Protein AF-A0A3B8XAK6-F1 (afdb_monomer_lite)

Sequence (85 aa):
MKNNRWLSLTILCTGFLLIVVDVTIVNVALPSIQRDLGFSQSGLAWVINAYLIAFGGFLLLAGRLGDLFGRKRIYLIGLAIFIGA

Radius of gyration: 16.72 Å; chains: 1; bounding box: 32×23×53 Å

Foldseek 3Di:
DPPCVVVVVVLVVVLVVLVVVVLVVLVVCLVVCCVVVVDDPVRSVVSNVVVVVVCVVVVVVLVVCCVVVNVVVSSVVVVCVSVVD

pLDDT: mean 87.22, std 8.49, range [49.62, 96.44]

Secondary structure (DSSP, 8-state):
--SHHHHHHHHHHHHHHHHHHHHHHHHHHHHHHHHHH---HHHHHHHHHHHHHHHHHHHHHHHHHHHHH-HHHHHHHHHHHHHH-

Structure (mmCIF, N/CA/C/O backbone):
data_AF-A0A3B8XAK6-F1
#
_entry.id   AF-A0A3B8XAK6-F1
#
loop_
_atom_site.group_PDB
_atom_site.id
_atom_site.type_symbol
_atom_site.label_atom_id
_atom_site.label_alt_id
_atom_site.label_comp_id
_atom_site.label_asym_id
_atom_site.label_entity_id
_atom_site.label_seq_id
_atom_site.pdbx_PDB_ins_code
_atom_site.Cartn_x
_atom_site.Cartn_y
_atom_site.Cartn_z
_atom_site.occupancy
_atom_site.B_iso_or_equiv
_atom_site.auth_seq_id
_atom_site.auth_comp_id
_atom_site.auth_asym_id
_atom_site.auth_atom_id
_atom_site.pdbx_PDB_model_num
ATOM 1 N N . MET A 1 1 ? -11.711 -5.388 29.925 1.00 49.62 1 MET A N 1
ATOM 2 C CA . MET A 1 1 ? -11.377 -4.842 28.582 1.00 49.62 1 MET A CA 1
ATOM 3 C C . MET A 1 1 ? -9.918 -4.341 28.463 1.00 49.62 1 MET A C 1
ATOM 5 O O . MET A 1 1 ? -9.672 -3.364 27.766 1.00 49.62 1 MET A O 1
ATOM 9 N N . LYS A 1 2 ? -8.920 -4.991 29.094 1.00 54.03 2 LYS A N 1
ATOM 10 C CA . LYS A 1 2 ? -7.524 -4.485 29.140 1.00 54.03 2 LYS A CA 1
ATOM 11 C C . LYS A 1 2 ? -6.553 -5.193 28.167 1.00 54.03 2 LYS A C 1
ATOM 13 O O . LYS A 1 2 ? -5.435 -4.726 28.010 1.00 54.03 2 LYS A O 1
ATOM 18 N N . ASN A 1 3 ? -7.003 -6.232 27.446 1.00 60.12 3 ASN A N 1
ATOM 19 C CA . ASN A 1 3 ? -6.164 -7.049 26.546 1.00 60.12 3 ASN A CA 1
ATOM 20 C C . ASN A 1 3 ? -6.356 -6.793 25.033 1.00 60.12 3 ASN A C 1
ATOM 22 O O . ASN A 1 3 ? -5.656 -7.379 24.217 1.00 60.12 3 ASN A O 1
ATOM 26 N N . ASN A 1 4 ? -7.265 -5.898 24.631 1.00 72.19 4 ASN A N 1
ATOM 27 C CA . ASN A 1 4 ? -7.599 -5.708 23.207 1.00 72.19 4 ASN A CA 1
ATOM 28 C C . ASN A 1 4 ? -6.643 -4.763 22.463 1.00 72.19 4 ASN A C 1
ATOM 30 O O . ASN A 1 4 ? -6.694 -4.691 21.241 1.00 72.19 4 ASN A O 1
ATOM 34 N N . ARG A 1 5 ? -5.782 -4.019 23.172 1.00 83.25 5 ARG A N 1
ATOM 35 C CA . ARG A 1 5 ? -4.856 -3.060 22.541 1.00 83.25 5 ARG A CA 1
ATOM 36 C C . ARG A 1 5 ? -3.758 -3.763 21.748 1.00 83.25 5 ARG A C 1
ATOM 38 O O . ARG A 1 5 ? -3.496 -3.369 20.620 1.00 83.25 5 ARG A O 1
ATOM 45 N N . TRP A 1 6 ? -3.183 -4.824 22.314 1.00 89.38 6 TRP A N 1
ATOM 46 C CA . TRP A 1 6 ? -2.186 -5.657 21.639 1.00 89.38 6 TRP A CA 1
ATOM 47 C C . TRP A 1 6 ? -2.764 -6.347 20.408 1.00 89.38 6 TRP A C 1
ATOM 49 O O . TRP A 1 6 ? -2.136 -6.347 19.362 1.00 89.38 6 TRP A O 1
ATOM 59 N N . LEU A 1 7 ? -4.003 -6.830 20.500 1.00 86.75 7 LEU A N 1
ATOM 60 C CA . LEU A 1 7 ? -4.694 -7.467 19.381 1.00 86.75 7 LEU A CA 1
ATOM 61 C C . LEU A 1 7 ? -4.964 -6.469 18.239 1.00 86.75 7 LEU A C 1
ATOM 63 O O . LEU A 1 7 ? -4.686 -6.765 17.080 1.00 86.75 7 LEU A O 1
ATOM 67 N N . SER A 1 8 ? -5.418 -5.252 18.562 1.00 86.88 8 SER A N 1
ATOM 68 C CA . SER A 1 8 ? -5.549 -4.172 17.574 1.00 86.88 8 SER A CA 1
ATOM 69 C C . SER A 1 8 ? -4.209 -3.794 16.941 1.00 86.88 8 SER A C 1
ATOM 71 O O . SER A 1 8 ? -4.159 -3.570 15.737 1.00 86.88 8 SER A O 1
ATOM 73 N N . LEU A 1 9 ? -3.132 -3.732 17.730 1.00 90.31 9 LEU A N 1
ATOM 74 C CA . LEU A 1 9 ? -1.781 -3.466 17.230 1.00 90.31 9 LEU A CA 1
ATOM 75 C C . LEU A 1 9 ? -1.333 -4.546 16.249 1.00 90.31 9 LEU A C 1
ATOM 77 O O . LEU A 1 9 ? -0.922 -4.207 15.148 1.00 90.31 9 LEU A O 1
ATOM 81 N N . THR A 1 10 ? -1.469 -5.825 16.606 1.00 89.81 10 THR A N 1
ATOM 82 C CA . THR A 1 10 ? -1.108 -6.937 15.720 1.00 89.81 10 THR A CA 1
ATOM 83 C C . THR A 1 10 ? -1.858 -6.849 14.399 1.00 89.81 10 THR A C 1
ATOM 85 O O . THR A 1 10 ? -1.227 -6.912 13.353 1.00 89.81 10 THR A O 1
ATOM 88 N N . ILE A 1 11 ? -3.174 -6.619 14.439 1.00 87.06 11 ILE A N 1
ATOM 89 C CA . ILE A 1 11 ? -3.992 -6.470 13.231 1.00 87.06 11 ILE A CA 1
ATOM 90 C C . ILE A 1 11 ? -3.472 -5.311 12.369 1.00 87.06 11 ILE A C 1
ATOM 92 O O . ILE A 1 11 ? -3.191 -5.510 11.191 1.00 87.06 11 ILE A O 1
ATOM 96 N N . LEU A 1 12 ? -3.277 -4.124 12.955 1.00 90.56 12 LEU A N 1
ATOM 97 C CA . LEU A 1 12 ? -2.768 -2.953 12.233 1.00 90.56 12 LEU A CA 1
ATOM 98 C C . LEU A 1 12 ? -1.383 -3.206 11.623 1.00 90.56 12 LEU A C 1
ATOM 100 O O . LEU A 1 12 ? -1.162 -2.867 10.461 1.00 90.56 12 LEU A O 1
ATOM 104 N N . CYS A 1 13 ? -0.479 -3.835 12.378 1.00 92.38 13 CYS A N 1
ATOM 105 C CA . CYS A 1 13 ? 0.848 -4.219 11.906 1.00 92.38 13 CYS A CA 1
ATOM 106 C C . CYS A 1 13 ? 0.772 -5.214 10.748 1.00 92.38 13 CYS A C 1
ATOM 108 O O . CYS A 1 13 ? 1.511 -5.054 9.783 1.00 92.38 13 CYS A O 1
ATOM 110 N N . THR A 1 14 ? -0.130 -6.197 10.800 1.00 90.19 14 THR A N 1
ATOM 111 C CA . THR A 1 14 ? -0.362 -7.116 9.681 1.00 90.19 14 THR A CA 1
ATOM 112 C C . THR A 1 14 ? -0.803 -6.349 8.442 1.00 90.19 14 THR A C 1
ATOM 114 O O . THR A 1 14 ? -0.184 -6.506 7.399 1.00 90.19 14 THR A O 1
ATOM 117 N N . GLY A 1 15 ? -1.795 -5.460 8.547 1.00 88.75 15 GLY A N 1
ATOM 118 C CA . GLY A 1 15 ? -2.221 -4.651 7.398 1.00 88.75 15 GLY A CA 1
ATOM 119 C C . GLY A 1 15 ? -1.099 -3.781 6.823 1.00 88.75 15 GLY A C 1
ATOM 120 O O . GLY A 1 15 ? -0.968 -3.675 5.609 1.00 88.75 15 GLY A O 1
ATOM 121 N N . PHE A 1 16 ? -0.252 -3.203 7.677 1.00 89.50 16 PHE A N 1
ATOM 122 C CA . PHE A 1 16 ? 0.908 -2.439 7.218 1.00 89.50 16 PHE A CA 1
ATOM 123 C C . PHE A 1 16 ? 1.944 -3.323 6.516 1.00 89.50 16 PHE A C 1
ATOM 125 O O . PHE A 1 16 ? 2.456 -2.954 5.463 1.00 89.50 16 PHE A O 1
ATOM 132 N N . LEU A 1 17 ? 2.218 -4.509 7.060 1.00 92.00 17 LEU A N 1
ATOM 133 C CA . LEU A 1 17 ? 3.122 -5.474 6.445 1.00 92.00 17 LEU A CA 1
ATOM 134 C C . LEU A 1 17 ? 2.628 -5.880 5.053 1.00 92.00 17 LEU A C 1
ATOM 136 O O . LEU A 1 17 ? 3.433 -5.918 4.129 1.00 92.00 17 LEU A O 1
ATOM 140 N N . LEU A 1 18 ? 1.321 -6.109 4.883 1.00 89.62 18 LEU A N 1
ATOM 141 C CA . LEU A 1 18 ? 0.732 -6.424 3.577 1.00 89.62 18 LEU A CA 1
ATOM 142 C C . LEU A 1 18 ? 1.005 -5.320 2.544 1.00 89.62 18 LEU A C 1
ATOM 144 O O . LEU A 1 18 ? 1.391 -5.628 1.422 1.00 89.62 18 LEU A O 1
ATOM 148 N N . ILE A 1 19 ? 0.903 -4.046 2.938 1.00 87.12 19 ILE A N 1
ATOM 149 C CA . ILE A 1 19 ? 1.210 -2.904 2.058 1.00 87.12 19 ILE A CA 1
ATOM 150 C C . ILE A 1 19 ? 2.693 -2.890 1.658 1.00 87.12 19 ILE A C 1
ATOM 152 O O . ILE A 1 19 ? 3.024 -2.671 0.496 1.00 87.12 19 ILE A O 1
ATOM 156 N N . VAL A 1 20 ? 3.605 -3.133 2.603 1.00 89.81 20 VAL A N 1
ATOM 157 C CA . VAL A 1 20 ? 5.049 -3.152 2.307 1.00 89.81 20 VAL A CA 1
ATOM 158 C C . VAL A 1 20 ? 5.405 -4.312 1.377 1.00 89.81 20 VAL A C 1
ATOM 160 O O . VAL A 1 20 ? 6.199 -4.144 0.446 1.00 89.81 20 VAL A O 1
ATOM 163 N N . VAL A 1 21 ? 4.810 -5.483 1.610 1.00 89.94 21 VAL A N 1
ATOM 164 C CA . VAL A 1 21 ? 5.002 -6.660 0.759 1.00 89.94 21 VAL A CA 1
ATOM 165 C C . VAL A 1 21 ? 4.488 -6.389 -0.654 1.00 89.94 21 VAL A C 1
ATOM 167 O O . VAL A 1 21 ? 5.213 -6.675 -1.602 1.00 89.94 21 VAL A O 1
ATOM 170 N N . ASP A 1 22 ? 3.318 -5.768 -0.805 1.00 87.94 22 ASP A N 1
ATOM 171 C CA . ASP A 1 22 ? 2.730 -5.420 -2.106 1.00 87.94 22 ASP A CA 1
ATOM 172 C C . ASP A 1 22 ? 3.667 -4.547 -2.962 1.00 87.94 22 ASP A C 1
ATOM 174 O O . ASP A 1 22 ? 4.031 -4.913 -4.083 1.00 87.94 22 ASP A O 1
ATOM 178 N N . VAL A 1 23 ? 4.178 -3.451 -2.391 1.00 85.62 23 VAL A N 1
ATOM 179 C CA . VAL A 1 23 ? 5.142 -2.572 -3.079 1.00 85.62 23 VAL A CA 1
ATOM 180 C 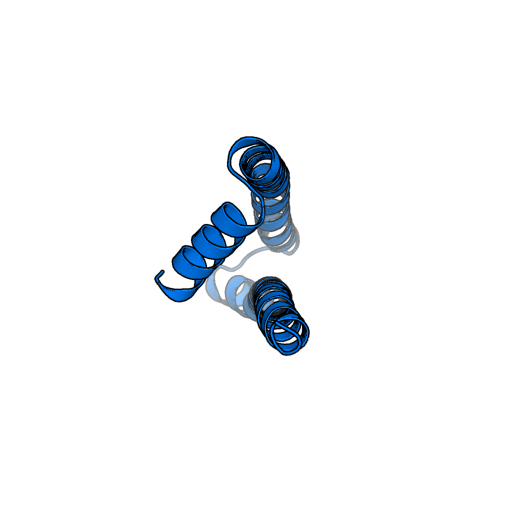C . V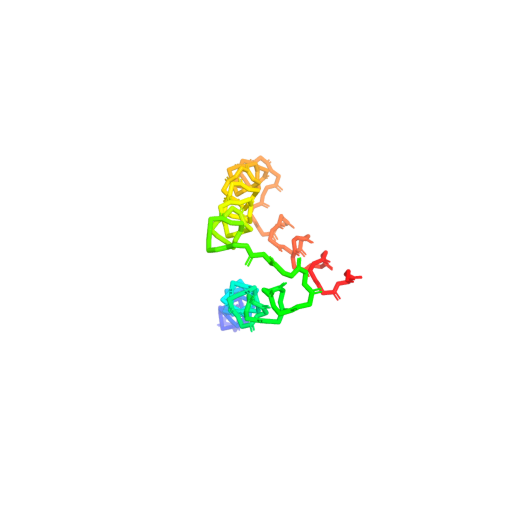AL A 1 23 ? 6.420 -3.333 -3.441 1.00 85.62 23 VAL A C 1
ATOM 182 O O . VAL A 1 23 ? 7.000 -3.134 -4.512 1.00 85.62 23 VAL A O 1
ATOM 185 N N . THR A 1 24 ? 6.883 -4.220 -2.561 1.00 89.38 24 THR A N 1
ATOM 186 C CA . THR A 1 24 ? 8.104 -4.999 -2.796 1.00 89.38 24 THR A CA 1
ATOM 187 C C . THR A 1 24 ? 7.924 -6.003 -3.934 1.00 89.38 24 THR A C 1
ATOM 189 O O . THR A 1 24 ? 8.824 -6.135 -4.762 1.00 89.38 24 THR A O 1
ATOM 192 N N . ILE A 1 25 ? 6.765 -6.665 -4.027 1.00 88.06 25 ILE A N 1
ATOM 193 C CA . ILE A 1 25 ? 6.462 -7.644 -5.082 1.00 88.06 25 ILE A CA 1
ATOM 194 C C . ILE A 1 25 ? 6.595 -7.006 -6.464 1.00 88.06 25 ILE A C 1
ATOM 196 O O . ILE A 1 25 ? 7.278 -7.564 -7.323 1.00 88.06 25 ILE A O 1
ATOM 200 N N . VAL A 1 26 ? 6.008 -5.823 -6.670 1.00 86.62 26 VAL A N 1
ATOM 201 C CA . VAL A 1 26 ? 6.094 -5.115 -7.957 1.00 86.62 26 VAL A CA 1
ATOM 202 C C . VAL A 1 26 ? 7.551 -4.820 -8.306 1.00 86.62 26 VAL A C 1
ATOM 204 O O . VAL A 1 26 ? 7.990 -5.106 -9.419 1.00 86.62 26 VAL A O 1
ATOM 207 N N . ASN A 1 27 ? 8.332 -4.323 -7.344 1.00 86.75 27 ASN A N 1
ATOM 208 C CA . ASN A 1 27 ? 9.739 -3.996 -7.569 1.00 86.75 27 ASN A CA 1
ATOM 209 C C . ASN A 1 27 ? 10.601 -5.229 -7.880 1.00 86.75 27 ASN A C 1
ATOM 211 O O . ASN A 1 27 ? 11.476 -5.167 -8.742 1.00 86.75 27 ASN A O 1
ATOM 215 N N . VAL A 1 28 ? 10.334 -6.358 -7.222 1.00 89.00 28 VAL A N 1
ATOM 216 C CA . VAL A 1 28 ? 11.023 -7.633 -7.478 1.00 89.00 28 VAL A CA 1
ATOM 217 C C . VAL A 1 28 ? 10.607 -8.240 -8.821 1.00 89.00 28 VAL A C 1
ATOM 219 O O . VAL A 1 28 ? 11.416 -8.907 -9.463 1.00 89.00 28 VAL A O 1
ATOM 222 N N . ALA A 1 29 ? 9.377 -7.993 -9.277 1.00 87.25 29 ALA A N 1
ATOM 223 C CA . ALA A 1 29 ? 8.872 -8.479 -10.558 1.00 87.25 29 ALA A CA 1
ATOM 224 C C . ALA A 1 29 ? 9.345 -7.647 -11.765 1.00 87.25 29 ALA A C 1
ATOM 226 O O . ALA A 1 29 ? 9.344 -8.161 -12.883 1.00 87.25 29 ALA A O 1
ATOM 227 N N . LEU A 1 30 ? 9.779 -6.394 -11.572 1.00 85.69 30 LEU A N 1
ATOM 228 C CA . LEU A 1 30 ? 10.212 -5.503 -12.662 1.00 85.69 30 LEU A CA 1
ATOM 229 C C . LEU A 1 30 ? 11.277 -6.113 -13.594 1.00 85.69 30 LEU A C 1
ATOM 231 O O . LEU A 1 30 ? 11.093 -6.029 -14.808 1.00 85.69 30 LEU A O 1
ATOM 235 N N . PRO A 1 31 ? 12.355 -6.762 -13.105 1.00 85.00 31 PRO A N 1
ATOM 236 C CA . PRO A 1 31 ? 13.339 -7.402 -13.979 1.00 85.00 31 PRO A CA 1
ATOM 237 C C . PRO A 1 31 ? 12.759 -8.567 -14.792 1.00 85.00 31 PRO A C 1
ATOM 239 O O . PRO A 1 31 ? 13.235 -8.857 -15.889 1.00 85.00 31 PRO A O 1
ATOM 242 N N . SER A 1 32 ? 11.754 -9.268 -14.263 1.00 85.69 32 SER A N 1
ATOM 243 C CA . SER A 1 32 ? 11.021 -10.329 -14.970 1.00 85.69 32 SER A CA 1
ATOM 244 C C . SER A 1 32 ? 10.166 -9.725 -16.079 1.00 85.69 32 SER A C 1
ATOM 246 O O . SER A 1 32 ? 10.333 -10.082 -17.236 1.00 85.69 32 SER A O 1
ATOM 248 N N . ILE A 1 33 ? 9.353 -8.717 -15.743 1.00 83.88 33 ILE A N 1
ATOM 249 C CA . ILE A 1 33 ? 8.513 -7.951 -16.679 1.00 83.88 33 ILE A CA 1
ATOM 250 C C . ILE A 1 33 ? 9.365 -7.387 -17.822 1.00 83.88 33 ILE A C 1
ATOM 252 O O . ILE A 1 33 ? 8.984 -7.477 -18.986 1.00 83.88 33 ILE A O 1
ATOM 256 N N . GLN A 1 34 ? 10.549 -6.851 -17.511 1.00 84.38 34 GLN A N 1
ATOM 257 C CA . GLN A 1 34 ? 11.475 -6.339 -18.517 1.00 84.38 34 GLN A CA 1
ATOM 258 C C . GLN A 1 34 ? 11.940 -7.422 -19.494 1.00 84.38 34 GLN A C 1
ATOM 260 O O . GLN A 1 34 ? 11.954 -7.187 -20.701 1.00 84.38 34 GLN A O 1
ATOM 265 N N . ARG A 1 35 ? 12.344 -8.586 -18.974 1.00 83.56 35 ARG A N 1
ATOM 266 C CA . ARG A 1 35 ? 12.875 -9.693 -19.780 1.00 83.56 35 ARG A CA 1
ATOM 267 C C . ARG A 1 35 ? 11.790 -10.372 -20.609 1.00 83.56 35 ARG A C 1
ATOM 269 O O . ARG A 1 35 ? 12.035 -10.663 -21.773 1.00 83.56 35 ARG A O 1
ATOM 276 N N . ASP A 1 36 ? 10.611 -10.568 -20.030 1.00 84.00 36 ASP A N 1
ATOM 277 C CA . ASP A 1 36 ? 9.523 -11.329 -20.647 1.00 84.00 36 ASP A CA 1
ATOM 278 C C . ASP A 1 36 ? 8.744 -10.501 -21.683 1.00 84.00 36 ASP A C 1
ATOM 280 O O . ASP A 1 36 ? 8.279 -11.045 -22.682 1.00 84.00 36 ASP A O 1
ATOM 284 N N . LEU A 1 37 ? 8.622 -9.181 -21.481 1.00 80.75 37 LEU A N 1
ATOM 285 C CA . LEU A 1 37 ? 7.867 -8.278 -22.368 1.00 80.75 37 LEU A CA 1
ATOM 286 C C . LEU A 1 37 ? 8.760 -7.361 -23.220 1.00 80.75 37 LEU A C 1
ATOM 288 O O . LEU A 1 37 ? 8.248 -6.574 -24.015 1.00 80.75 37 LEU A O 1
ATOM 292 N N . GLY A 1 38 ? 10.085 -7.422 -23.050 1.00 80.56 38 GLY A N 1
ATOM 293 C CA . GLY A 1 38 ? 11.036 -6.584 -23.789 1.00 80.56 38 GLY A CA 1
ATOM 294 C C . GLY A 1 38 ? 10.891 -5.083 -23.507 1.00 80.56 38 GLY A C 1
ATOM 295 O O . GLY A 1 38 ? 11.184 -4.259 -24.373 1.00 80.56 38 GLY A O 1
ATOM 296 N N . PHE A 1 39 ? 10.400 -4.707 -22.322 1.00 81.50 39 PHE A N 1
ATOM 297 C CA . PHE A 1 39 ? 10.148 -3.307 -21.978 1.00 81.50 39 PHE A CA 1
ATOM 298 C C . PHE A 1 39 ? 11.432 -2.466 -21.958 1.00 81.50 39 PHE A C 1
ATOM 300 O O . PHE A 1 39 ? 12.477 -2.868 -21.442 1.00 81.50 39 PHE A O 1
ATOM 307 N N . SER A 1 40 ? 11.327 -1.239 -22.473 1.00 84.06 40 SER A N 1
ATOM 308 C CA . SER A 1 40 ? 12.340 -0.204 -22.277 1.00 84.06 40 SER A CA 1
ATOM 309 C C . SER A 1 40 ? 12.362 0.263 -20.816 1.00 84.06 40 SER A C 1
ATOM 311 O O . SER A 1 40 ? 11.387 0.104 -20.078 1.00 84.06 40 SER A O 1
ATOM 313 N N . GLN A 1 41 ? 13.442 0.935 -20.404 1.00 80.38 41 GLN A N 1
ATOM 314 C CA . GLN A 1 41 ? 13.506 1.571 -19.080 1.00 80.38 41 GLN A CA 1
ATOM 315 C C . GLN A 1 41 ? 12.347 2.553 -18.831 1.00 80.38 41 GLN A C 1
ATOM 317 O O . GLN A 1 41 ? 11.803 2.622 -17.732 1.00 80.38 41 GLN A O 1
ATOM 322 N N . SER A 1 42 ? 11.909 3.275 -19.868 1.00 85.62 42 SER A N 1
ATOM 323 C CA . SER A 1 42 ? 10.737 4.152 -19.782 1.00 85.62 42 SER A CA 1
ATOM 324 C C . SER A 1 42 ? 9.427 3.383 -19.572 1.00 85.62 42 SER A C 1
ATOM 326 O O . SER A 1 42 ? 8.561 3.861 -18.842 1.00 85.62 42 SER A O 1
ATOM 328 N N . GLY A 1 43 ? 9.284 2.189 -20.158 1.00 85.25 43 GLY A N 1
ATOM 329 C CA . GLY A 1 43 ? 8.131 1.313 -19.935 1.00 85.25 43 GLY A CA 1
ATOM 330 C C . GLY A 1 43 ? 8.048 0.830 -18.488 1.00 85.25 43 GLY A C 1
ATOM 331 O O . GLY A 1 43 ? 6.986 0.904 -17.876 1.00 85.25 43 GLY A O 1
ATOM 332 N N . LEU A 1 44 ? 9.180 0.434 -17.899 1.00 84.94 44 LEU A N 1
ATOM 333 C CA . LEU A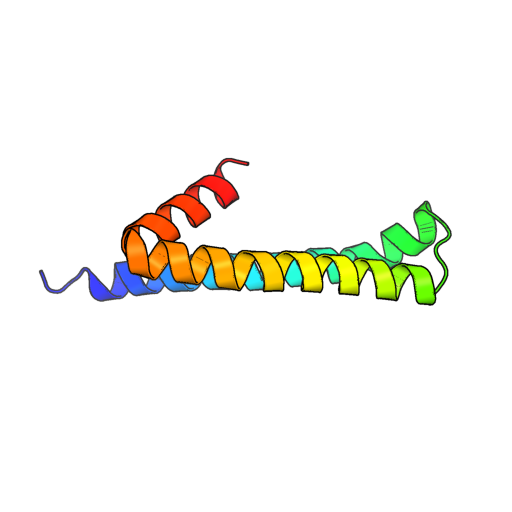 1 44 ? 9.248 0.040 -16.486 1.00 84.94 44 LEU A CA 1
ATOM 334 C C . LEU A 1 44 ? 8.891 1.188 -15.537 1.00 84.94 44 LEU A C 1
ATOM 336 O O . LEU A 1 44 ? 8.131 0.989 -14.591 1.00 84.94 44 LEU A O 1
ATOM 340 N N . ALA A 1 45 ? 9.378 2.402 -15.810 1.00 88.00 45 ALA A N 1
ATOM 341 C CA . ALA A 1 45 ? 9.005 3.580 -15.029 1.00 88.00 45 ALA A CA 1
ATOM 342 C C . ALA A 1 45 ? 7.489 3.837 -15.076 1.00 88.00 45 ALA A C 1
ATOM 344 O O . ALA A 1 45 ? 6.882 4.175 -14.060 1.00 88.00 45 ALA A O 1
ATOM 345 N N . TRP A 1 46 ? 6.855 3.623 -16.233 1.00 91.19 46 TRP A N 1
ATOM 346 C CA . TRP A 1 46 ? 5.404 3.735 -16.363 1.00 91.19 46 TRP A CA 1
ATOM 347 C C . TRP A 1 46 ? 4.632 2.647 -15.616 1.00 91.19 46 TRP A C 1
ATOM 349 O O . TRP A 1 46 ? 3.572 2.958 -15.080 1.00 91.19 46 TRP A O 1
ATOM 359 N N . VAL A 1 47 ? 5.156 1.421 -15.505 1.00 88.81 47 VAL A N 1
ATOM 360 C CA . VAL A 1 47 ? 4.552 0.368 -14.663 1.00 88.81 47 VAL A CA 1
ATOM 361 C C . VAL A 1 47 ? 4.489 0.819 -13.204 1.00 88.81 47 VAL A C 1
ATOM 363 O O . VAL A 1 47 ? 3.429 0.756 -12.580 1.00 88.81 47 VAL A O 1
ATOM 366 N N . ILE A 1 48 ? 5.598 1.346 -12.679 1.00 89.00 48 ILE A N 1
ATOM 367 C CA . ILE A 1 48 ? 5.650 1.866 -11.306 1.00 89.00 48 ILE A CA 1
ATOM 368 C C . ILE A 1 48 ? 4.712 3.069 -11.153 1.00 89.00 48 ILE A C 1
ATOM 370 O O . ILE A 1 48 ? 3.932 3.129 -10.206 1.00 89.00 48 ILE A O 1
ATOM 374 N N . ASN A 1 49 ? 4.740 4.019 -12.090 1.00 91.88 49 ASN A N 1
ATOM 375 C CA . ASN A 1 49 ? 3.881 5.202 -12.023 1.00 91.88 49 ASN A CA 1
ATOM 376 C C . ASN A 1 49 ? 2.394 4.840 -12.075 1.00 91.88 49 ASN A C 1
ATOM 378 O O . ASN A 1 49 ? 1.612 5.404 -11.316 1.00 91.88 49 ASN A O 1
ATOM 382 N N . ALA A 1 50 ? 1.993 3.891 -12.922 1.00 91.56 50 ALA A N 1
ATOM 383 C CA . ALA A 1 50 ? 0.612 3.423 -12.990 1.00 91.56 50 ALA A CA 1
ATOM 384 C C . ALA A 1 50 ? 0.164 2.807 -11.656 1.00 91.56 50 ALA A C 1
ATOM 386 O O . ALA A 1 50 ? -0.916 3.145 -11.165 1.00 91.56 50 ALA A O 1
ATOM 387 N N . TYR A 1 51 ? 1.018 1.982 -11.035 1.00 89.88 51 TYR A N 1
ATOM 388 C CA . TYR A 1 51 ? 0.787 1.452 -9.690 1.00 89.88 51 TYR A CA 1
ATOM 389 C C . TYR A 1 51 ? 0.593 2.581 -8.663 1.00 89.88 51 TYR A C 1
ATOM 391 O O . TYR A 1 51 ? -0.404 2.596 -7.941 1.00 89.88 51 TYR A O 1
ATOM 399 N N . LEU A 1 52 ? 1.488 3.574 -8.643 1.00 91.56 52 LEU A N 1
ATOM 400 C CA . LEU A 1 52 ? 1.425 4.694 -7.697 1.00 91.56 52 LEU A CA 1
ATOM 401 C C . LEU A 1 52 ? 0.201 5.594 -7.907 1.00 91.56 52 LEU A C 1
ATOM 403 O O . LEU A 1 52 ? -0.406 6.031 -6.931 1.00 91.56 52 LEU A O 1
ATOM 407 N N . ILE A 1 53 ? -0.177 5.868 -9.158 1.00 94.62 53 ILE A N 1
ATOM 408 C CA . ILE A 1 53 ? -1.355 6.680 -9.492 1.00 94.62 53 ILE A CA 1
ATOM 409 C C . ILE A 1 53 ? -2.626 5.969 -9.030 1.00 94.62 53 ILE A C 1
ATOM 411 O O . ILE A 1 53 ? -3.462 6.589 -8.370 1.00 94.62 53 ILE A O 1
ATOM 415 N N . ALA A 1 54 ? -2.764 4.675 -9.337 1.00 92.44 54 ALA A N 1
ATOM 416 C CA . ALA A 1 54 ? -3.904 3.885 -8.887 1.00 92.44 54 ALA A CA 1
ATOM 417 C C . ALA A 1 54 ? -3.964 3.855 -7.355 1.00 92.44 54 ALA A C 1
ATOM 419 O O . ALA A 1 54 ? -4.993 4.202 -6.771 1.00 92.44 54 ALA A O 1
ATOM 420 N N . PHE A 1 55 ? -2.846 3.532 -6.700 1.00 90.12 55 PHE A N 1
ATOM 421 C CA . PHE A 1 55 ? -2.757 3.497 -5.245 1.00 90.12 55 PHE A CA 1
ATOM 422 C C . PHE A 1 55 ? -3.138 4.842 -4.614 1.00 90.12 55 PHE A C 1
ATOM 424 O O . PHE A 1 55 ? -4.034 4.896 -3.776 1.00 90.12 55 PHE A O 1
ATOM 431 N N . GLY A 1 56 ? -2.521 5.944 -5.047 1.00 91.62 56 GLY A N 1
ATOM 432 C CA . GLY A 1 56 ? -2.797 7.282 -4.521 1.00 91.62 56 GLY A CA 1
ATOM 433 C C . GLY A 1 56 ? -4.239 7.740 -4.760 1.00 91.62 56 GLY A C 1
ATOM 434 O O . GLY A 1 56 ? -4.866 8.298 -3.857 1.00 91.62 56 GLY A O 1
ATOM 435 N N . GLY A 1 57 ? -4.795 7.456 -5.942 1.00 94.56 57 GLY A N 1
ATOM 436 C CA . GLY A 1 57 ? -6.182 7.779 -6.278 1.00 94.56 57 GLY A CA 1
ATOM 437 C C . GLY A 1 57 ? -7.185 7.050 -5.383 1.00 94.56 57 GLY A C 1
ATOM 438 O O . GLY A 1 57 ? -8.085 7.672 -4.810 1.00 94.56 57 GLY A O 1
ATOM 439 N N . PHE A 1 58 ? -6.999 5.741 -5.193 1.00 92.56 58 PHE A N 1
ATOM 440 C CA . PHE A 1 58 ? -7.858 4.951 -4.312 1.00 92.56 58 PHE A CA 1
ATOM 441 C C . PHE A 1 58 ? -7.613 5.224 -2.826 1.00 92.56 58 PHE A C 1
ATOM 443 O O . PHE A 1 58 ? -8.550 5.103 -2.040 1.00 92.56 58 PHE A O 1
ATOM 450 N N . LEU A 1 59 ? -6.412 5.646 -2.421 1.00 92.00 59 LEU A N 1
ATOM 451 C CA . LEU A 1 59 ? -6.096 5.957 -1.025 1.00 92.00 59 LEU A CA 1
ATOM 452 C C . LEU A 1 59 ? -6.972 7.093 -0.483 1.00 92.00 59 LEU A C 1
ATOM 454 O O . LEU A 1 59 ? -7.524 6.981 0.613 1.00 92.00 59 LEU A O 1
ATOM 458 N N . LEU A 1 60 ? -7.146 8.167 -1.259 1.00 93.69 60 LEU A N 1
ATOM 459 C CA . LEU A 1 60 ? -8.007 9.290 -0.877 1.00 93.69 60 LEU A CA 1
ATOM 460 C C . LEU A 1 60 ? -9.477 8.866 -0.779 1.00 93.69 60 LEU A C 1
ATOM 462 O O . LEU A 1 60 ? -10.171 9.235 0.173 1.00 93.69 60 LEU A O 1
ATOM 466 N N . LEU A 1 61 ? -9.939 8.045 -1.728 1.00 94.25 61 LEU A N 1
ATOM 467 C CA . LEU A 1 61 ? -11.283 7.472 -1.708 1.00 94.25 61 LEU A CA 1
ATOM 468 C C . LEU A 1 61 ? -11.491 6.600 -0.461 1.00 94.25 61 LEU A C 1
ATOM 470 O O . LEU A 1 61 ? -12.460 6.794 0.270 1.00 94.25 61 LEU A O 1
ATOM 474 N N . ALA A 1 62 ? -10.568 5.678 -0.183 1.00 90.50 62 ALA A N 1
ATOM 475 C CA . ALA A 1 62 ? -10.612 4.790 0.973 1.00 90.50 62 ALA A CA 1
ATOM 476 C C . ALA A 1 62 ? -10.571 5.569 2.297 1.00 90.50 62 ALA A C 1
ATOM 478 O O . ALA A 1 62 ? -11.324 5.250 3.219 1.00 90.50 62 ALA A O 1
ATOM 479 N N . GLY A 1 63 ? -9.762 6.631 2.375 1.00 91.94 63 GLY A N 1
ATOM 480 C CA . GLY A 1 63 ? -9.729 7.546 3.517 1.00 91.94 63 GLY A CA 1
ATOM 481 C C . GLY A 1 63 ? -11.085 8.209 3.752 1.00 91.94 63 GLY A C 1
ATOM 482 O O . GLY A 1 63 ? -11.630 8.139 4.855 1.00 91.94 63 GLY A O 1
ATOM 483 N N . ARG A 1 64 ? -11.695 8.756 2.692 1.00 95.94 64 ARG A N 1
ATOM 484 C CA . ARG A 1 64 ? -13.020 9.383 2.778 1.00 95.94 64 ARG A CA 1
ATOM 485 C C . ARG A 1 64 ? -14.124 8.389 3.136 1.00 95.94 64 ARG A C 1
ATOM 487 O O . ARG A 1 64 ? -14.987 8.714 3.948 1.00 95.94 64 ARG A O 1
ATOM 494 N N . LEU A 1 65 ? -14.090 7.176 2.586 1.00 95.31 65 LEU A N 1
ATOM 495 C CA . LEU A 1 65 ? -14.995 6.097 2.990 1.00 95.31 65 LEU A CA 1
ATOM 496 C C . LEU A 1 65 ? -14.806 5.745 4.472 1.00 95.31 65 LEU A C 1
ATOM 498 O O . LEU A 1 65 ? -15.788 5.515 5.175 1.00 95.31 65 LEU A O 1
ATOM 502 N N . GLY A 1 66 ? -13.564 5.739 4.963 1.00 94.81 66 GLY A N 1
ATOM 503 C CA . GLY A 1 66 ? -13.235 5.510 6.370 1.00 94.81 66 GLY A CA 1
ATOM 504 C C . GLY A 1 66 ? -13.809 6.574 7.302 1.00 94.81 66 GLY A C 1
ATOM 505 O O . GLY A 1 66 ? -14.296 6.237 8.383 1.00 94.81 66 GLY A O 1
ATOM 506 N N . ASP A 1 67 ? -13.801 7.837 6.884 1.00 94.88 67 ASP A N 1
ATOM 507 C CA . ASP A 1 67 ? -14.386 8.928 7.666 1.00 94.88 67 ASP A CA 1
ATOM 508 C C . ASP A 1 67 ? -15.925 8.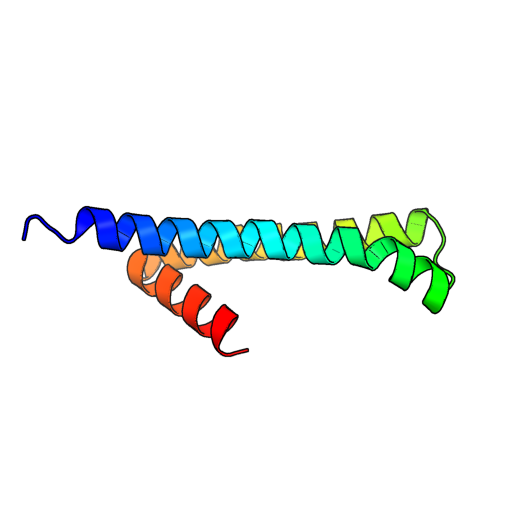915 7.640 1.00 94.88 67 ASP A C 1
ATOM 510 O O . ASP A 1 67 ? -16.546 9.231 8.652 1.00 94.88 67 ASP A O 1
ATOM 514 N N . LEU A 1 68 ? -16.551 8.497 6.532 1.00 96.44 68 LEU A N 1
ATOM 515 C CA . LEU A 1 68 ? -18.016 8.435 6.399 1.00 96.44 68 LEU A CA 1
ATOM 516 C C . LEU A 1 68 ? -18.640 7.190 7.052 1.00 96.44 68 LEU A C 1
ATOM 518 O O . LEU A 1 68 ? -19.650 7.289 7.744 1.00 96.44 68 LEU A O 1
ATOM 522 N N . PHE A 1 69 ? -18.057 6.011 6.827 1.00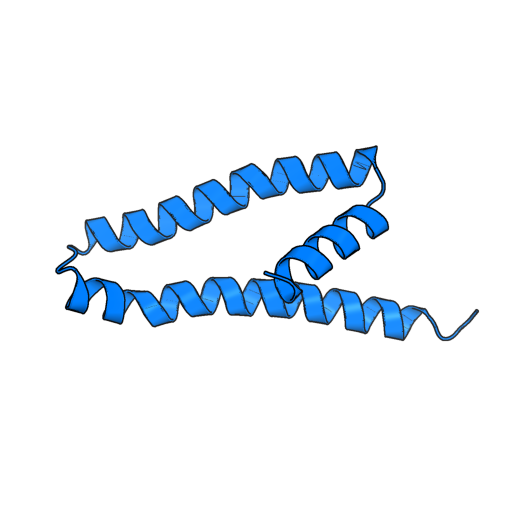 95.06 69 PHE A N 1
ATOM 523 C CA . PHE A 1 69 ? -18.626 4.714 7.231 1.00 95.06 69 PHE A CA 1
ATOM 524 C C . PHE A 1 69 ? -17.929 4.084 8.447 1.00 95.06 69 PHE A C 1
ATOM 526 O O . PHE A 1 69 ? -18.330 3.015 8.919 1.00 95.06 69 PHE A O 1
ATOM 533 N N . GLY A 1 70 ? -16.895 4.745 8.970 1.00 94.44 70 GLY A N 1
ATOM 534 C CA . GLY A 1 70 ? -16.129 4.324 10.136 1.00 94.44 70 GLY A CA 1
ATOM 535 C C . GLY A 1 70 ? -14.836 3.582 9.782 1.00 94.44 70 GLY A C 1
ATOM 536 O O . GLY A 1 70 ? -14.835 2.538 9.124 1.00 94.44 70 GLY A O 1
ATOM 537 N N . ARG A 1 71 ? -13.718 4.081 10.325 1.00 90.69 71 ARG A N 1
ATOM 538 C CA . ARG A 1 71 ? -12.345 3.638 10.007 1.00 90.69 71 ARG A CA 1
ATOM 539 C C . ARG A 1 71 ? -12.112 2.146 10.233 1.00 90.69 71 ARG A C 1
ATOM 541 O O . ARG A 1 71 ? -11.534 1.479 9.385 1.00 90.69 71 ARG A O 1
ATOM 548 N N . LYS A 1 72 ? -12.612 1.596 11.348 1.00 89.56 72 LYS A N 1
ATOM 549 C CA . LYS A 1 72 ? -12.476 0.162 11.665 1.00 89.56 72 LYS A CA 1
ATOM 550 C C . LYS A 1 72 ? -13.175 -0.723 10.629 1.00 89.56 72 LYS A C 1
ATOM 552 O O . LYS A 1 72 ? -12.653 -1.777 10.284 1.00 89.56 72 LYS A O 1
ATOM 557 N N . ARG A 1 73 ? -14.357 -0.317 10.156 1.00 92.88 73 ARG A N 1
ATOM 558 C CA . ARG A 1 73 ? -15.174 -1.122 9.240 1.00 92.88 73 ARG A CA 1
ATOM 559 C C . ARG A 1 73 ? -14.536 -1.169 7.856 1.00 92.88 73 ARG A C 1
ATOM 561 O O . ARG A 1 73 ? -14.371 -2.252 7.312 1.00 92.88 73 ARG A O 1
ATOM 568 N N . ILE A 1 74 ? -14.103 -0.014 7.351 1.00 94.94 74 ILE A N 1
ATOM 569 C CA . ILE A 1 74 ? -13.401 0.088 6.066 1.00 94.94 74 ILE A CA 1
ATOM 570 C C . ILE A 1 74 ? -12.055 -0.635 6.097 1.00 94.94 74 ILE A C 1
ATOM 572 O O . ILE A 1 74 ? -11.745 -1.363 5.161 1.00 94.94 74 ILE A O 1
ATOM 576 N N . TYR A 1 75 ? -11.300 -0.524 7.194 1.00 90.25 75 TYR A N 1
ATOM 577 C CA . TYR A 1 75 ? -10.056 -1.273 7.362 1.00 90.25 75 TYR A CA 1
ATOM 578 C C . TYR A 1 75 ? -10.277 -2.793 7.271 1.00 90.25 75 TYR A C 1
ATOM 580 O O . TYR A 1 75 ? -9.574 -3.475 6.533 1.00 90.25 75 TYR A O 1
ATOM 588 N N . LEU A 1 76 ? -11.278 -3.329 7.981 1.00 90.94 76 LEU A N 1
ATOM 589 C CA . LEU A 1 76 ? -11.580 -4.764 7.949 1.00 90.94 76 LEU A CA 1
ATOM 590 C C . LEU A 1 76 ? -12.095 -5.229 6.582 1.00 90.94 76 LEU A C 1
ATOM 592 O O . LEU A 1 76 ? -11.755 -6.329 6.167 1.00 90.94 76 LEU A O 1
ATOM 596 N N . ILE A 1 77 ? -12.881 -4.404 5.881 1.00 92.56 77 ILE A N 1
ATOM 597 C CA . ILE A 1 77 ? -13.316 -4.693 4.506 1.00 92.56 77 ILE A CA 1
ATOM 598 C C . ILE A 1 77 ? -12.104 -4.772 3.577 1.00 92.56 77 ILE A C 1
ATOM 600 O O . ILE A 1 77 ? -11.971 -5.751 2.854 1.00 92.56 77 ILE A O 1
ATOM 604 N N . GLY A 1 78 ? -11.199 -3.790 3.631 1.00 90.00 78 GLY A N 1
ATOM 605 C CA . GLY A 1 78 ? -9.976 -3.800 2.826 1.00 90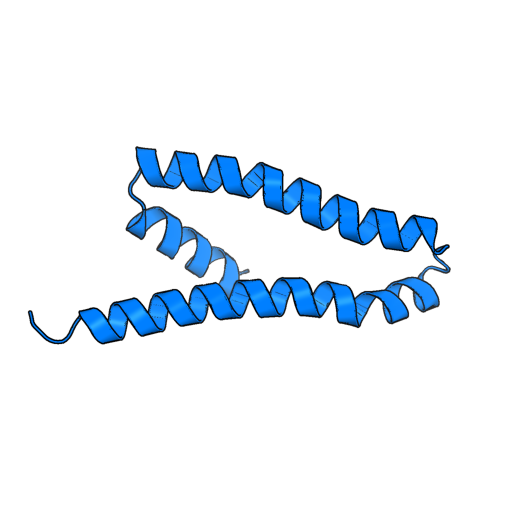.00 78 GLY A CA 1
ATOM 606 C C . GLY A 1 78 ? -9.102 -5.020 3.117 1.00 90.00 78 GLY A C 1
ATOM 607 O O . GLY A 1 78 ? -8.646 -5.682 2.191 1.00 90.00 78 GLY A O 1
ATOM 608 N N . LEU A 1 79 ? -8.943 -5.373 4.396 1.00 90.06 79 LEU A N 1
ATOM 609 C CA . LEU A 1 79 ? -8.209 -6.569 4.810 1.00 90.06 79 LEU A CA 1
ATOM 610 C C . LEU A 1 79 ? -8.865 -7.861 4.295 1.00 90.06 79 LEU A C 1
ATOM 612 O O . LEU A 1 79 ? -8.169 -8.752 3.821 1.00 90.06 79 LEU A O 1
ATOM 616 N N . ALA A 1 80 ? -10.194 -7.963 4.365 1.00 90.12 80 ALA A N 1
ATOM 617 C CA . ALA A 1 80 ? -10.931 -9.122 3.867 1.00 90.12 80 ALA A CA 1
ATOM 618 C C . ALA A 1 80 ? -10.852 -9.247 2.340 1.00 90.12 80 ALA A C 1
ATOM 620 O O . ALA A 1 80 ? -10.690 -10.354 1.842 1.00 90.12 80 ALA A O 1
ATOM 621 N N . ILE A 1 81 ? -10.923 -8.127 1.611 1.00 90.00 81 ILE A N 1
ATOM 622 C CA . ILE A 1 81 ? -10.726 -8.102 0.155 1.00 90.00 81 ILE A CA 1
ATOM 623 C C . ILE A 1 81 ? -9.308 -8.558 -0.185 1.00 90.00 81 ILE A C 1
ATOM 625 O O . ILE A 1 81 ? -9.148 -9.386 -1.064 1.00 90.00 81 ILE A O 1
ATOM 629 N N . PHE A 1 82 ? -8.292 -8.067 0.528 1.00 85.00 82 PHE A N 1
ATOM 630 C CA . PHE A 1 82 ? -6.897 -8.418 0.255 1.00 85.00 82 PHE A CA 1
ATOM 631 C C . PHE A 1 82 ? -6.584 -9.899 0.519 1.00 85.00 82 PHE A C 1
ATOM 633 O O . PHE A 1 82 ? -5.800 -10.494 -0.203 1.00 85.00 82 PHE A O 1
ATOM 640 N N . ILE A 1 83 ? -7.158 -10.491 1.572 1.00 84.19 83 ILE A N 1
ATOM 641 C CA . ILE A 1 83 ? -6.928 -11.905 1.920 1.00 84.19 83 ILE A CA 1
ATOM 642 C C . ILE A 1 83 ? -7.805 -12.847 1.080 1.00 84.19 83 ILE A C 1
ATOM 644 O O . ILE A 1 83 ? -7.422 -13.988 0.839 1.00 84.19 83 ILE A O 1
ATOM 648 N N . GLY A 1 84 ? -9.014 -12.406 0.726 1.00 75.69 84 GLY A N 1
ATOM 649 C CA . GLY A 1 84 ? -10.007 -13.218 0.021 1.00 75.69 84 GLY A CA 1
ATOM 650 C C . GLY A 1 84 ? -9.950 -13.139 -1.507 1.00 75.69 84 GLY A C 1
ATOM 651 O O . GLY A 1 84 ? -10.639 -13.932 -2.147 1.00 75.69 84 GLY A O 1
ATOM 652 N N . ALA A 1 85 ? -9.196 -12.192 -2.071 1.00 54.94 85 ALA A N 1
ATOM 653 C CA . ALA A 1 85 ? -8.879 -12.103 -3.498 1.00 54.94 85 ALA A CA 1
ATOM 654 C C . ALA A 1 85 ? -7.593 -12.875 -3.817 1.00 54.94 85 ALA A C 1
ATOM 656 O O . ALA A 1 85 ? -7.537 -13.450 -4.926 1.00 54.94 85 ALA A O 1
#